Protein AF-A0A8T1A333-F1 (afdb_monomer_lite)

Organism: NCBI:txid29920

pLDDT: mean 91.24, std 9.47, range [53.78, 97.94]

Sequence (67 aa):
MQQLIMEEQQRALIQQAISKITALARDKCSASKPDSELSSKEKDCIKNVTLAYLDTSMFVVHRLNKS

Secondary structure (DSSP, 8-state):
-HHHHHHHHHHHHHHHHHHHHHHHHHHHH--S---SS--HHHHHHHHHHHHHHHHHHHHHHHHHHT-

InterPro domains:
  IPR004217 Tim10-like [PF02953] (3-65)
  IPR035427 Tim10-like domain superfamily [G3DSA:1.10.287.810] (1-67)
  IPR035427 Tim10-like domain superfamily [SSF144122] (11-65)

Radius of gyration: 15.89 Å; chains: 1; bounding box: 36×27×45 Å

Foldseek 3Di:
DVVVVVVVVVVVVVVVVVVVLVVVLCVPQPDPDPDVDDDPSSVVSSVVSSVVVVVVVVVVVVVVVVD

Structure (mmCIF, N/CA/C/O backbone):
data_AF-A0A8T1A333-F1
#
_entry.id   AF-A0A8T1A333-F1
#
loop_
_atom_site.group_PDB
_atom_site.id
_atom_site.type_symbol
_atom_site.label_atom_id
_atom_site.label_alt_id
_atom_site.label_comp_id
_atom_site.label_asym_id
_atom_site.label_entity_id
_atom_site.label_seq_id
_atom_site.pdbx_PDB_ins_code
_atom_site.Cartn_x
_atom_site.Cartn_y
_atom_site.Cartn_z
_atom_site.occupancy
_atom_site.B_iso_or_equiv
_atom_site.auth_seq_id
_atom_site.auth_comp_id
_atom_site.auth_asym_id
_atom_site.auth_atom_id
_atom_site.pdbx_PDB_model_num
ATOM 1 N N . MET A 1 1 ? -1.207 -8.769 31.478 1.00 78.94 1 MET A N 1
ATOM 2 C CA . MET A 1 1 ? -1.898 -9.606 30.467 1.00 78.94 1 MET A CA 1
ATOM 3 C C . MET A 1 1 ? -2.684 -8.783 29.453 1.00 78.94 1 MET A C 1
ATOM 5 O O . MET A 1 1 ? -2.389 -8.920 28.280 1.00 78.94 1 MET A O 1
ATOM 9 N N . GLN A 1 2 ? -3.628 -7.918 29.852 1.00 88.00 2 GLN A N 1
ATOM 10 C CA . GLN A 1 2 ? -4.441 -7.148 28.888 1.00 88.00 2 GLN A CA 1
ATOM 11 C C . GLN A 1 2 ? -3.613 -6.271 27.929 1.00 88.00 2 GLN A C 1
ATOM 13 O O . GLN A 1 2 ? -3.892 -6.259 26.738 1.00 88.00 2 GLN A O 1
ATOM 18 N N . GLN A 1 3 ? -2.560 -5.605 28.417 1.00 90.00 3 GLN A N 1
ATOM 19 C CA . GLN 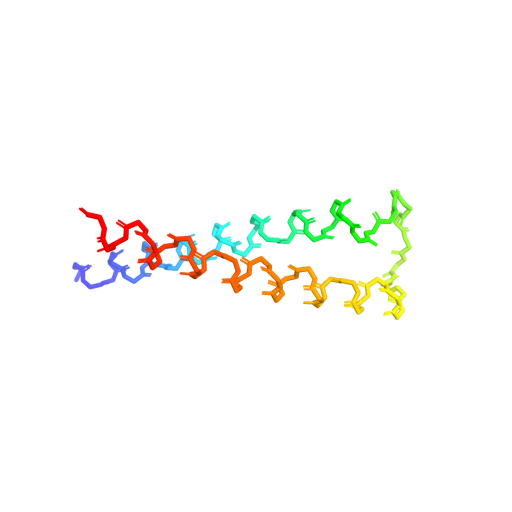A 1 3 ? -1.658 -4.806 27.572 1.00 90.00 3 GLN A CA 1
ATOM 20 C C . GLN A 1 3 ? -0.950 -5.641 26.496 1.00 90.00 3 GLN A C 1
ATOM 22 O O . GLN A 1 3 ? -1.002 -5.278 25.330 1.00 90.00 3 GLN A O 1
ATOM 27 N N . LEU A 1 4 ? -0.403 -6.803 26.865 1.00 94.12 4 LEU A N 1
ATOM 28 C CA . LEU A 1 4 ? 0.252 -7.718 25.919 1.00 94.12 4 LEU A CA 1
ATOM 29 C C . LEU A 1 4 ? -0.708 -8.198 24.819 1.00 94.12 4 LEU A C 1
ATOM 31 O O . LEU A 1 4 ? -0.326 -8.298 23.660 1.00 94.12 4 LEU A O 1
ATOM 35 N N . ILE A 1 5 ? -1.974 -8.467 25.167 1.00 94.62 5 ILE A N 1
ATOM 36 C CA . ILE A 1 5 ? -2.992 -8.865 24.182 1.00 94.62 5 ILE A CA 1
ATOM 37 C C . ILE A 1 5 ? -3.270 -7.719 23.199 1.00 94.62 5 ILE A C 1
ATOM 39 O O . ILE A 1 5 ? -3.373 -7.963 21.999 1.00 94.62 5 ILE A O 1
ATOM 43 N N . MET A 1 6 ? -3.373 -6.478 23.686 1.00 95.19 6 MET A N 1
ATOM 44 C CA . MET A 1 6 ? -3.584 -5.311 22.821 1.00 95.19 6 MET A CA 1
ATOM 45 C C . MET A 1 6 ? -2.392 -5.063 21.887 1.00 95.19 6 MET A C 1
ATOM 47 O O . MET A 1 6 ? -2.593 -4.777 20.708 1.00 95.19 6 MET A O 1
ATOM 51 N N . GLU A 1 7 ? -1.163 -5.214 22.384 1.00 95.25 7 GLU A N 1
ATOM 52 C CA . GLU A 1 7 ? 0.060 -5.067 21.583 1.00 95.25 7 GLU A CA 1
ATOM 53 C C . GLU A 1 7 ? 0.135 -6.105 20.456 1.00 95.25 7 GLU A C 1
ATOM 55 O O . GLU A 1 7 ? 0.382 -5.750 19.301 1.00 95.25 7 GLU A O 1
ATOM 60 N N . GLU A 1 8 ? -0.151 -7.376 20.751 1.00 95.19 8 GLU A N 1
ATOM 61 C CA . GLU A 1 8 ? -0.173 -8.437 19.736 1.00 95.19 8 GLU A CA 1
ATOM 62 C C . GLU A 1 8 ? -1.277 -8.220 18.693 1.00 95.19 8 GLU A C 1
ATOM 64 O O . GLU A 1 8 ? -1.048 -8.395 17.494 1.00 95.19 8 GLU A O 1
ATOM 69 N N . GLN A 1 9 ? -2.462 -7.764 19.112 1.00 94.81 9 GLN A N 1
ATOM 70 C CA . GLN A 1 9 ? -3.533 -7.399 18.181 1.00 94.81 9 GLN A CA 1
ATOM 71 C C . GLN A 1 9 ? -3.111 -6.254 17.255 1.00 94.81 9 GLN A C 1
ATOM 73 O O . GLN A 1 9 ? -3.305 -6.337 16.040 1.00 94.81 9 GLN A O 1
ATOM 78 N N . GLN A 1 10 ? -2.487 -5.205 17.797 1.00 95.69 10 GLN A N 1
ATOM 79 C CA . GLN A 1 10 ? -1.977 -4.094 16.995 1.00 95.69 10 GLN A CA 1
ATOM 80 C C . GLN A 1 10 ? -0.907 -4.570 16.006 1.00 95.69 10 GLN A C 1
ATOM 82 O O . GLN A 1 10 ? -0.930 -4.189 14.832 1.00 95.69 10 GLN A O 1
ATOM 87 N N . ARG A 1 11 ? 0.001 -5.447 16.447 1.00 95.81 11 ARG A N 1
ATOM 88 C CA . ARG A 1 11 ? 1.027 -6.048 15.592 1.00 95.81 11 ARG A CA 1
ATOM 89 C C . ARG A 1 11 ? 0.402 -6.843 14.450 1.00 95.81 11 ARG A C 1
ATOM 91 O O . ARG A 1 11 ? 0.811 -6.665 13.303 1.00 95.81 11 ARG A O 1
ATOM 98 N N . ALA A 1 12 ? -0.608 -7.663 14.734 1.00 97.12 12 ALA A N 1
ATOM 99 C CA . ALA A 1 12 ? -1.323 -8.437 13.725 1.00 97.12 12 ALA A CA 1
ATOM 100 C C . ALA A 1 12 ? -2.002 -7.537 12.676 1.00 97.12 12 ALA A C 1
ATOM 102 O O . ALA A 1 12 ? -1.873 -7.792 11.477 1.00 97.12 12 ALA A O 1
ATOM 103 N N . LEU A 1 13 ? -2.646 -6.444 13.103 1.00 95.94 13 LEU A N 1
ATOM 104 C CA . LEU A 1 13 ? -3.261 -5.468 12.195 1.00 95.94 13 LEU A CA 1
ATOM 105 C C . LEU A 1 13 ? -2.226 -4.797 11.279 1.00 95.94 13 LEU A C 1
ATOM 107 O O . LEU A 1 13 ? -2.456 -4.665 10.075 1.00 95.94 13 LEU A O 1
ATOM 111 N N . ILE A 1 14 ? -1.061 -4.425 11.819 1.00 95.69 14 ILE A N 1
ATOM 112 C CA . ILE A 1 14 ? 0.043 -3.860 11.029 1.00 95.69 14 ILE A CA 1
ATOM 113 C C . ILE A 1 14 ? 0.547 -4.883 10.002 1.00 95.69 14 ILE A C 1
ATOM 115 O O . ILE A 1 14 ? 0.712 -4.543 8.832 1.00 95.69 14 ILE A O 1
ATOM 119 N N . GLN A 1 15 ? 0.748 -6.143 10.400 1.00 97.25 15 GLN A N 1
ATOM 120 C CA . GLN A 1 15 ? 1.190 -7.202 9.483 1.00 97.25 15 GLN A CA 1
ATOM 121 C C . GLN A 1 15 ? 0.173 -7.471 8.368 1.00 97.25 15 GLN A C 1
ATOM 123 O O . GLN A 1 15 ? 0.555 -7.691 7.215 1.00 97.25 15 GLN A O 1
ATOM 128 N N . GLN A 1 16 ? -1.122 -7.400 8.679 1.00 96.81 16 GLN A N 1
ATOM 129 C CA . GLN A 1 16 ? -2.181 -7.521 7.682 1.00 96.81 16 GLN A CA 1
ATOM 130 C C . GLN A 1 16 ? -2.151 -6.352 6.687 1.00 96.81 16 GLN A C 1
ATOM 132 O O . GLN A 1 16 ? -2.268 -6.567 5.478 1.00 96.81 16 GLN A O 1
ATOM 137 N N . ALA A 1 17 ? -1.949 -5.123 7.172 1.00 95.06 17 ALA A N 1
ATOM 138 C CA . ALA A 1 17 ? -1.821 -3.942 6.322 1.00 95.06 17 ALA A CA 1
ATOM 139 C C . ALA A 1 17 ? -0.587 -4.018 5.407 1.00 95.06 17 ALA A C 1
ATOM 141 O O . ALA A 1 17 ? -0.711 -3.774 4.205 1.00 95.06 17 ALA A O 1
ATOM 142 N N . ILE A 1 18 ? 0.570 -4.423 5.949 1.00 96.38 18 ILE A N 1
ATOM 143 C CA . ILE A 1 18 ? 1.801 -4.660 5.179 1.00 96.38 18 ILE A CA 1
ATOM 144 C C . ILE A 1 18 ? 1.529 -5.690 4.085 1.00 96.38 18 ILE A C 1
ATOM 146 O O . ILE A 1 18 ? 1.741 -5.401 2.912 1.00 96.38 18 ILE A O 1
ATOM 150 N N . SER A 1 19 ? 0.982 -6.852 4.450 1.00 96.88 19 SER A N 1
ATOM 151 C CA . SER A 1 19 ? 0.699 -7.936 3.503 1.00 96.88 19 SER A CA 1
ATOM 152 C C . SER A 1 19 ? -0.210 -7.479 2.355 1.00 96.88 19 SER A C 1
AT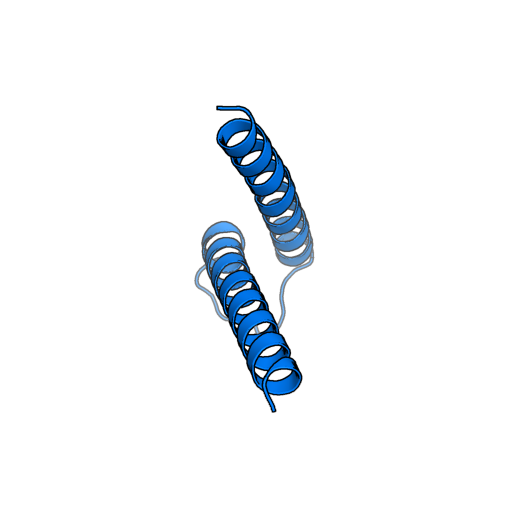OM 154 O O . SER A 1 19 ? 0.055 -7.783 1.190 1.00 96.88 19 SER A O 1
ATOM 156 N N . LYS A 1 20 ? -1.253 -6.696 2.667 1.00 96.12 20 LYS A N 1
ATOM 157 C CA . LYS A 1 20 ? -2.190 -6.153 1.674 1.00 96.12 20 LYS A CA 1
ATOM 158 C C . LYS A 1 20 ? -1.517 -5.167 0.716 1.00 96.12 20 LYS A C 1
ATOM 160 O O . LYS A 1 20 ? -1.715 -5.265 -0.494 1.00 96.12 20 LYS A O 1
ATOM 165 N N . ILE A 1 21 ? -0.724 -4.232 1.240 1.00 96.06 21 ILE A N 1
ATOM 166 C CA . ILE A 1 21 ? 0.007 -3.253 0.423 1.00 96.06 21 ILE A CA 1
ATOM 167 C C . ILE A 1 21 ? 1.057 -3.951 -0.440 1.00 96.06 21 ILE A C 1
ATOM 169 O O . ILE A 1 21 ? 1.176 -3.634 -1.619 1.00 96.06 21 ILE A O 1
ATOM 173 N N . THR A 1 22 ? 1.779 -4.931 0.108 1.00 95.00 22 TH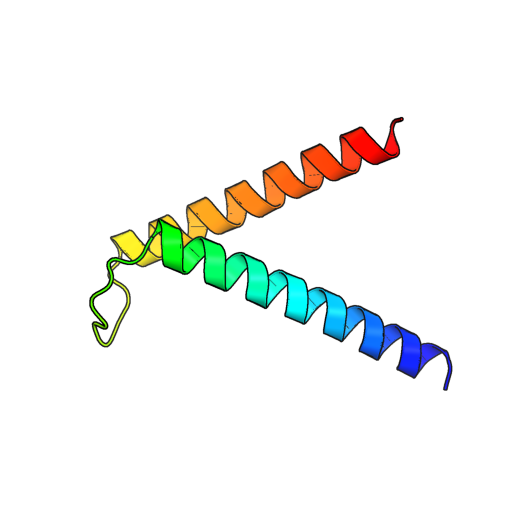R A N 1
ATOM 174 C CA . THR A 1 22 ? 2.777 -5.703 -0.637 1.00 95.00 22 THR A CA 1
ATOM 175 C C . THR A 1 22 ? 2.156 -6.445 -1.815 1.00 95.00 22 THR A C 1
ATOM 177 O O . THR A 1 22 ? 2.718 -6.392 -2.906 1.00 95.00 22 THR A O 1
ATOM 180 N N . ALA A 1 23 ? 1.008 -7.106 -1.626 1.00 94.19 23 ALA A N 1
ATOM 181 C CA . ALA A 1 23 ? 0.302 -7.779 -2.718 1.00 94.19 23 ALA A CA 1
ATOM 182 C C . ALA A 1 23 ? -0.097 -6.783 -3.819 1.00 94.19 23 ALA A C 1
ATOM 184 O O . ALA A 1 23 ? 0.277 -6.956 -4.974 1.00 94.19 23 ALA A O 1
ATOM 185 N N . LEU A 1 24 ? -0.740 -5.675 -3.437 1.00 95.06 24 LEU A N 1
ATOM 186 C CA . LEU A 1 24 ? -1.174 -4.635 -4.373 1.00 95.06 24 LEU A CA 1
ATOM 187 C C . LEU A 1 24 ? -0.004 -3.986 -5.129 1.00 95.06 24 LEU A C 1
ATOM 189 O O . LEU A 1 24 ? -0.114 -3.720 -6.326 1.00 95.06 24 LEU A O 1
ATOM 193 N N . ALA A 1 25 ? 1.107 -3.711 -4.444 1.00 94.56 25 ALA A N 1
ATOM 194 C CA . ALA A 1 25 ? 2.297 -3.144 -5.062 1.00 94.56 25 ALA A CA 1
ATOM 195 C C . ALA A 1 25 ? 2.936 -4.137 -6.037 1.00 94.56 25 ALA A C 1
ATOM 197 O O . ALA A 1 25 ? 3.328 -3.734 -7.129 1.00 94.56 25 ALA A O 1
ATOM 198 N N . ARG A 1 26 ? 2.987 -5.431 -5.688 1.00 90.50 26 ARG A N 1
ATOM 199 C CA . ARG A 1 26 ? 3.471 -6.468 -6.607 1.00 90.50 26 ARG A CA 1
ATOM 200 C C . ARG A 1 26 ? 2.619 -6.538 -7.868 1.00 90.50 26 ARG A C 1
ATOM 202 O O . ARG A 1 26 ? 3.177 -6.430 -8.953 1.00 90.50 26 ARG A O 1
ATOM 209 N N . ASP A 1 27 ? 1.301 -6.633 -7.715 1.00 91.94 27 ASP A N 1
ATOM 210 C CA . ASP A 1 27 ? 0.363 -6.771 -8.835 1.00 91.94 27 ASP A CA 1
ATOM 211 C C . ASP A 1 27 ? 0.403 -5.567 -9.788 1.00 91.94 27 ASP A C 1
ATOM 213 O O . ASP A 1 27 ? 0.203 -5.711 -10.993 1.00 91.94 27 ASP A O 1
ATOM 217 N N . LYS A 1 28 ? 0.657 -4.362 -9.260 1.00 93.56 28 LYS A N 1
ATOM 218 C CA . LYS A 1 28 ? 0.725 -3.131 -10.063 1.00 93.56 28 LYS A CA 1
ATOM 219 C C . LYS A 1 28 ? 2.084 -2.877 -10.704 1.00 93.56 28 LYS A C 1
ATOM 221 O O . LYS A 1 28 ? 2.126 -2.246 -11.757 1.00 93.56 28 LYS A O 1
ATOM 226 N N . CYS A 1 29 ? 3.172 -3.267 -10.045 1.00 92.88 29 CYS A N 1
ATOM 227 C CA . CYS A 1 29 ? 4.509 -2.802 -10.410 1.00 92.88 29 CYS A CA 1
ATOM 228 C C . CYS A 1 29 ? 5.408 -3.864 -11.019 1.00 92.88 29 CYS A C 1
ATOM 230 O O . CYS A 1 29 ? 6.312 -3.495 -11.764 1.00 92.88 29 CYS A O 1
ATOM 232 N N . SER A 1 30 ? 5.200 -5.141 -10.706 1.00 81.69 30 SER A N 1
ATOM 233 C CA . SER A 1 30 ? 6.060 -6.210 -11.201 1.00 81.69 30 SER A CA 1
ATOM 234 C C . SER A 1 30 ? 5.355 -6.981 -12.310 1.00 81.69 30 SER A C 1
ATOM 236 O O . SER A 1 30 ? 4.194 -7.372 -12.184 1.00 81.69 30 SER A O 1
ATOM 238 N N . ALA A 1 31 ? 6.059 -7.186 -13.422 1.00 66.81 31 ALA A N 1
ATOM 239 C CA . ALA A 1 31 ? 5.618 -8.124 -14.443 1.00 66.81 31 ALA A CA 1
ATOM 240 C C . ALA A 1 31 ? 5.789 -9.551 -13.906 1.00 66.81 31 ALA A C 1
ATOM 242 O O . ALA A 1 31 ? 6.678 -9.813 -13.106 1.00 66.81 31 ALA A O 1
ATOM 243 N N . SER A 1 32 ? 4.991 -10.502 -14.390 1.00 64.50 32 SER A N 1
ATOM 244 C CA . SER A 1 32 ? 4.935 -11.901 -13.931 1.00 64.50 32 SER A CA 1
ATOM 245 C C . SER A 1 32 ? 6.248 -12.705 -14.032 1.00 64.50 32 SER A C 1
ATOM 247 O O . SER A 1 32 ? 6.226 -13.9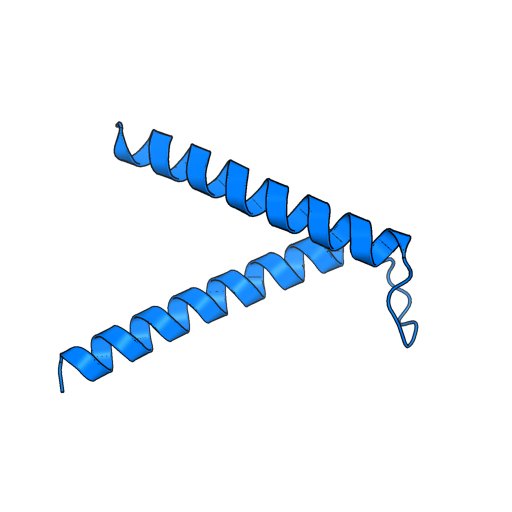21 -13.847 1.00 64.50 32 SER A O 1
ATOM 249 N N . LYS A 1 33 ? 7.377 -12.078 -14.382 1.00 66.69 33 LYS A N 1
ATOM 250 C CA . LYS A 1 33 ? 8.682 -12.721 -14.497 1.00 66.69 33 LYS A CA 1
ATOM 251 C C . LYS A 1 33 ? 9.423 -12.630 -13.162 1.00 66.69 33 LYS A C 1
ATOM 253 O O . LYS A 1 33 ? 9.759 -11.526 -12.744 1.00 66.69 33 LYS A O 1
ATOM 258 N N . PRO A 1 34 ? 9.708 -13.769 -12.514 1.00 66.50 34 PRO A N 1
ATOM 259 C CA . PRO A 1 34 ? 10.545 -13.802 -11.330 1.00 66.50 34 PRO A CA 1
ATOM 260 C C . PRO A 1 34 ? 11.998 -13.607 -11.766 1.00 66.50 34 PRO A C 1
ATOM 262 O O . PRO A 1 34 ? 12.711 -14.575 -12.017 1.00 66.50 34 PRO A O 1
ATOM 265 N N . ASP A 1 35 ? 12.418 -12.356 -11.926 1.00 69.00 35 ASP A N 1
ATOM 266 C CA . ASP A 1 35 ? 13.843 -12.045 -11.908 1.00 69.00 35 ASP A CA 1
ATOM 267 C C . ASP A 1 35 ? 14.337 -12.092 -10.452 1.00 69.00 35 ASP A C 1
ATOM 269 O O . ASP A 1 35 ? 13.555 -11.899 -9.514 1.00 69.00 35 ASP A O 1
ATOM 273 N N . SER A 1 36 ? 15.617 -12.393 -10.234 1.00 79.75 36 SER A N 1
ATOM 274 C CA . SER A 1 36 ? 16.169 -12.544 -8.878 1.00 79.75 36 SER A CA 1
ATOM 275 C C . SER A 1 36 ? 16.184 -11.233 -8.089 1.00 79.75 36 SER A C 1
ATOM 277 O O . SER A 1 36 ? 16.292 -11.251 -6.863 1.00 79.75 36 SER A O 1
ATOM 279 N N . GLU A 1 37 ? 16.064 -10.096 -8.779 1.00 86.12 37 GLU A N 1
ATOM 280 C CA . GLU A 1 37 ? 16.070 -8.764 -8.190 1.00 86.12 37 GLU A CA 1
ATOM 281 C C . GLU A 1 37 ? 15.062 -7.834 -8.869 1.00 86.12 37 GLU A C 1
ATOM 283 O O . GLU A 1 37 ? 14.801 -7.924 -10.065 1.00 86.12 37 GLU A O 1
ATOM 288 N N . LEU A 1 38 ? 14.539 -6.876 -8.102 1.00 88.00 38 LEU A N 1
ATOM 289 C CA . LEU A 1 38 ? 13.713 -5.801 -8.645 1.00 88.00 38 LEU A CA 1
ATOM 290 C C . LEU A 1 38 ? 14.581 -4.817 -9.435 1.00 88.00 38 LEU A C 1
ATOM 292 O O . LEU A 1 38 ? 15.558 -4.265 -8.906 1.00 88.00 38 LEU A O 1
ATOM 296 N N . SER A 1 39 ? 14.167 -4.513 -10.661 1.00 90.88 39 SER A N 1
ATOM 297 C CA . SER A 1 39 ? 14.752 -3.429 -11.447 1.00 90.88 39 SER A CA 1
ATOM 298 C C . SER A 1 39 ? 14.547 -2.070 -10.762 1.00 90.88 39 SER A C 1
ATOM 300 O O . SER A 1 39 ? 13.649 -1.887 -9.936 1.00 90.88 39 SER A O 1
ATOM 302 N N . SER A 1 40 ? 15.349 -1.063 -11.122 1.00 93.00 40 SER A N 1
ATOM 303 C CA . SER A 1 40 ? 15.196 0.297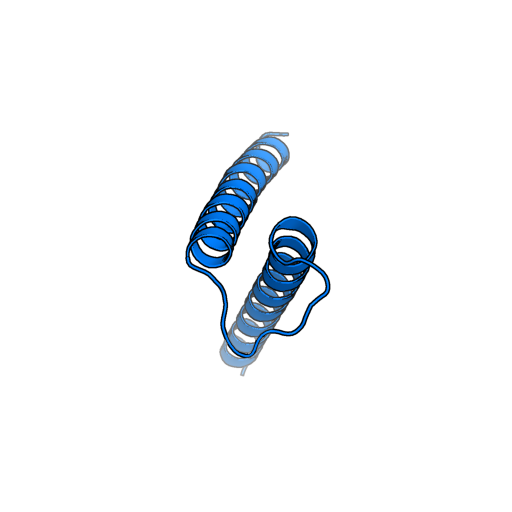 -10.573 1.00 93.00 40 SER A CA 1
ATOM 304 C C . SER A 1 40 ? 13.791 0.864 -10.806 1.00 93.00 40 SER A C 1
ATOM 306 O O . SER A 1 40 ? 13.215 1.472 -9.910 1.00 93.00 40 SER A O 1
ATOM 308 N N . LYS A 1 41 ? 13.197 0.584 -11.976 1.00 92.25 41 LYS A N 1
ATOM 309 C CA . LYS A 1 41 ? 11.829 1.008 -12.311 1.00 92.25 41 LYS A CA 1
ATOM 310 C C . LYS A 1 41 ? 10.783 0.341 -11.417 1.00 92.25 41 LYS A C 1
ATOM 312 O O . LYS A 1 41 ? 9.838 1.002 -10.997 1.00 92.25 41 LYS A O 1
ATOM 317 N N . GLU A 1 42 ? 10.948 -0.944 -11.107 1.00 92.56 42 GLU A N 1
ATOM 318 C CA . GLU A 1 42 ? 10.047 -1.660 -10.197 1.00 92.56 42 GLU A CA 1
ATOM 319 C C . GLU A 1 42 ? 10.164 -1.135 -8.766 1.00 92.56 42 GLU A C 1
ATOM 321 O O . GLU A 1 42 ? 9.143 -0.912 -8.118 1.00 92.56 42 GLU A O 1
ATOM 326 N N . LYS A 1 43 ? 11.387 -0.864 -8.291 1.00 93.75 43 LYS A N 1
ATOM 327 C CA . LYS A 1 43 ? 11.627 -0.251 -6.974 1.00 93.75 43 LYS A CA 1
ATOM 328 C C . LYS A 1 43 ? 10.929 1.109 -6.855 1.00 93.75 43 LYS A C 1
ATOM 330 O O . LYS A 1 43 ? 10.211 1.343 -5.880 1.00 93.75 43 LYS A O 1
ATOM 335 N N . ASP A 1 44 ? 11.078 1.969 -7.862 1.00 96.88 44 ASP A N 1
ATOM 336 C CA . ASP A 1 44 ? 10.429 3.284 -7.894 1.00 96.88 44 ASP A CA 1
ATOM 337 C C . ASP A 1 44 ? 8.901 3.173 -7.982 1.00 96.88 44 ASP A C 1
ATOM 339 O O . ASP A 1 44 ? 8.184 3.885 -7.275 1.00 96.88 44 ASP A O 1
ATOM 343 N N . CYS A 1 45 ? 8.382 2.247 -8.794 1.00 96.31 45 CYS A N 1
ATOM 344 C CA . CYS A 1 45 ? 6.946 1.993 -8.866 1.00 96.31 45 CYS A CA 1
ATOM 345 C C . CYS A 1 45 ? 6.390 1.541 -7.511 1.00 96.3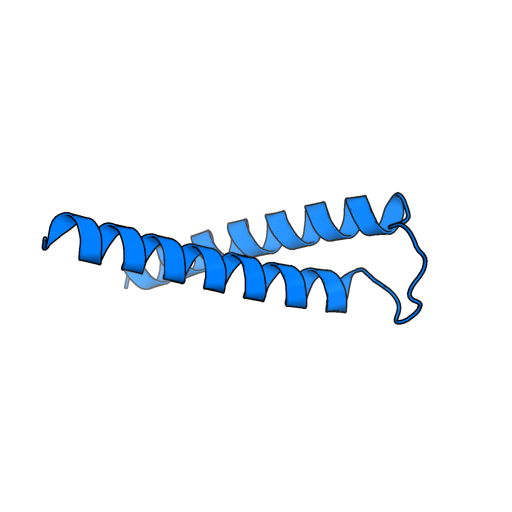1 45 CYS A C 1
ATOM 347 O O . CYS A 1 45 ? 5.413 2.119 -7.035 1.00 96.31 45 CYS A O 1
ATOM 349 N N . ILE A 1 46 ? 7.024 0.557 -6.861 1.00 95.62 46 ILE A N 1
ATOM 350 C CA . ILE A 1 46 ? 6.588 0.034 -5.558 1.00 95.62 46 ILE A CA 1
ATOM 351 C C . ILE A 1 46 ? 6.556 1.156 -4.522 1.00 95.62 46 ILE A C 1
ATOM 353 O O . ILE A 1 46 ? 5.571 1.282 -3.791 1.00 95.62 46 ILE A O 1
ATOM 357 N N . LYS A 1 47 ? 7.591 2.006 -4.489 1.00 97.19 47 LYS A N 1
ATOM 358 C CA . LYS A 1 47 ? 7.637 3.189 -3.621 1.00 97.19 47 LYS A CA 1
ATOM 359 C C . LYS A 1 47 ? 6.443 4.111 -3.879 1.00 97.19 47 LYS A C 1
ATOM 361 O O . LYS A 1 47 ? 5.717 4.438 -2.942 1.00 97.19 47 LYS A O 1
ATOM 366 N N . ASN A 1 48 ? 6.211 4.496 -5.132 1.00 97.94 48 ASN A N 1
ATOM 367 C CA . ASN A 1 48 ? 5.154 5.442 -5.491 1.00 97.94 48 ASN A CA 1
ATOM 368 C C . ASN A 1 48 ? 3.749 4.883 -5.222 1.00 97.94 48 ASN A C 1
ATOM 370 O O . ASN A 1 48 ? 2.903 5.586 -4.674 1.00 97.94 48 ASN A O 1
ATOM 374 N N . VAL A 1 49 ? 3.502 3.611 -5.551 1.00 97.31 49 VAL A N 1
ATOM 375 C CA . VAL A 1 49 ? 2.220 2.938 -5.290 1.00 97.31 49 VAL A CA 1
ATOM 376 C C . VAL A 1 49 ? 1.956 2.812 -3.792 1.00 97.31 49 VAL A C 1
ATOM 378 O O . VAL A 1 49 ? 0.835 3.056 -3.347 1.00 97.31 49 VAL A O 1
ATOM 381 N N . THR A 1 50 ? 2.979 2.471 -3.009 1.00 97.50 50 THR A N 1
ATOM 382 C CA . THR A 1 50 ? 2.860 2.360 -1.550 1.00 97.50 50 THR A CA 1
ATOM 383 C C . THR A 1 50 ? 2.512 3.706 -0.918 1.00 97.50 50 THR A C 1
ATOM 385 O O . THR A 1 50 ? 1.567 3.779 -0.134 1.00 97.50 50 THR A O 1
ATOM 388 N N . LEU A 1 51 ? 3.218 4.779 -1.297 1.00 97.56 51 LEU A N 1
ATOM 389 C CA . LEU A 1 51 ? 2.936 6.134 -0.810 1.00 97.56 51 LEU A CA 1
ATOM 390 C C . LEU A 1 51 ? 1.518 6.580 -1.190 1.00 97.56 51 LEU A C 1
ATOM 392 O O . LEU A 1 51 ? 0.741 6.958 -0.318 1.00 97.56 51 LEU A O 1
ATOM 396 N N . ALA A 1 52 ? 1.136 6.422 -2.461 1.00 97.38 52 ALA A N 1
ATOM 397 C CA . ALA A 1 52 ? -0.196 6.788 -2.933 1.00 97.38 52 ALA A CA 1
ATOM 398 C C . ALA A 1 52 ? -1.317 6.017 -2.211 1.00 97.38 52 ALA A C 1
ATOM 400 O O . ALA A 1 52 ? -2.366 6.591 -1.904 1.00 97.38 52 ALA A O 1
ATOM 401 N N . TYR A 1 53 ? -1.110 4.727 -1.917 1.00 96.88 53 TYR A N 1
ATOM 402 C CA . TYR A 1 53 ? -2.067 3.929 -1.149 1.00 96.88 53 TYR A CA 1
ATOM 403 C C . TYR A 1 53 ? -2.231 4.465 0.275 1.00 96.88 53 TYR A C 1
ATOM 405 O O . TYR A 1 53 ? -3.363 4.593 0.744 1.00 96.88 53 TYR A O 1
ATOM 413 N N . LEU A 1 54 ? -1.128 4.777 0.963 1.00 96.38 54 LEU A N 1
ATOM 414 C CA . LEU A 1 54 ? -1.161 5.305 2.328 1.00 96.38 54 LEU A CA 1
ATOM 415 C C . LEU A 1 54 ? -1.849 6.673 2.377 1.00 96.38 54 LEU A C 1
ATOM 417 O O . LEU A 1 54 ? -2.770 6.852 3.175 1.00 96.38 54 LEU A O 1
ATOM 421 N N . ASP A 1 55 ? -1.478 7.588 1.482 1.00 96.75 55 ASP A N 1
ATOM 422 C CA . ASP A 1 55 ? -2.062 8.931 1.399 1.00 96.75 55 ASP A CA 1
ATOM 423 C C . ASP A 1 55 ? -3.570 8.874 1.140 1.00 96.75 55 ASP A C 1
ATOM 425 O O . ASP A 1 55 ? -4.369 9.494 1.848 1.00 96.75 55 ASP A O 1
ATOM 429 N N . THR A 1 56 ? -3.983 8.054 0.171 1.00 96.25 56 THR A N 1
ATOM 430 C CA . THR A 1 56 ? -5.403 7.876 -0.160 1.00 96.25 56 THR A CA 1
ATOM 431 C C . THR A 1 56 ? -6.160 7.206 0.986 1.00 96.25 56 THR A C 1
ATOM 433 O O . THR A 1 56 ? -7.276 7.609 1.307 1.00 96.25 56 THR A O 1
ATOM 436 N N . SER A 1 57 ? -5.560 6.210 1.645 1.00 95.56 57 SER A N 1
ATOM 437 C CA . SER A 1 57 ? -6.180 5.534 2.791 1.00 95.56 57 SER A CA 1
ATOM 438 C C . SER A 1 57 ? -6.409 6.503 3.951 1.00 95.56 57 SER A C 1
ATOM 440 O O . SER A 1 57 ? -7.497 6.512 4.525 1.00 95.56 57 SER A O 1
ATOM 442 N N . MET A 1 58 ? -5.431 7.362 4.261 1.00 95.06 58 MET A N 1
ATOM 443 C CA . MET A 1 58 ? -5.573 8.406 5.283 1.00 95.06 58 MET A CA 1
ATOM 444 C C . MET A 1 58 ? -6.669 9.408 4.918 1.00 95.06 58 MET A C 1
ATOM 446 O O . MET A 1 58 ? -7.496 9.746 5.765 1.00 95.06 58 MET A O 1
ATOM 450 N N . PHE A 1 59 ? -6.723 9.841 3.655 1.00 96.12 59 PHE A N 1
ATOM 451 C CA . PHE A 1 59 ? -7.784 10.722 3.168 1.00 96.12 59 PHE A CA 1
ATOM 452 C C . PHE A 1 59 ? -9.179 10.101 3.348 1.00 96.12 59 PHE A C 1
ATOM 454 O O . PHE A 1 59 ? -10.083 10.752 3.876 1.00 96.12 59 PHE A O 1
ATOM 461 N N . VAL A 1 60 ? -9.351 8.833 2.958 1.00 96.31 60 VAL A N 1
ATOM 462 C CA . VAL A 1 60 ? -10.626 8.112 3.091 1.00 96.31 60 VAL A CA 1
ATOM 463 C C . VAL A 1 60 ? -11.023 7.969 4.559 1.00 96.31 60 VAL A C 1
ATOM 465 O O . VAL A 1 60 ? -12.152 8.303 4.910 1.00 96.31 60 VAL A O 1
ATOM 468 N N . VAL A 1 61 ? -10.106 7.542 5.432 1.00 96.00 61 VAL A N 1
ATOM 469 C CA . VAL A 1 61 ? -10.369 7.415 6.877 1.00 96.00 61 VAL A CA 1
ATOM 470 C C . VAL A 1 61 ? -10.772 8.758 7.482 1.00 96.00 61 VAL A C 1
ATOM 472 O O . VAL A 1 61 ? -11.764 8.835 8.203 1.00 96.00 61 VAL A O 1
ATOM 475 N N . HIS A 1 62 ? -10.060 9.837 7.146 1.00 95.19 62 HIS A N 1
ATOM 476 C CA . HIS A 1 62 ? -10.401 11.181 7.617 1.00 95.19 62 HIS A CA 1
ATOM 477 C C . HIS A 1 62 ? -11.796 11.613 7.173 1.00 95.19 62 HIS A C 1
ATOM 479 O O . HIS A 1 62 ? -12.516 12.265 7.928 1.00 95.19 62 HIS A O 1
ATOM 485 N N . ARG A 1 63 ? -12.203 11.248 5.952 1.00 95.38 63 ARG A N 1
ATOM 486 C CA . ARG A 1 63 ? -13.547 11.550 5.457 1.00 95.38 63 ARG A CA 1
ATOM 487 C C . ARG A 1 63 ? -14.623 10.745 6.185 1.00 95.38 63 ARG A C 1
ATOM 489 O O . ARG A 1 63 ? -15.658 11.318 6.517 1.00 95.38 63 ARG A O 1
ATOM 496 N N . LEU A 1 64 ? -14.377 9.461 6.441 1.00 95.94 64 LEU A N 1
ATOM 497 C CA . LEU A 1 64 ? -15.308 8.586 7.158 1.00 95.94 64 LEU A CA 1
ATOM 498 C C . LEU A 1 64 ? -15.493 9.024 8.616 1.00 95.94 64 LEU A C 1
ATOM 500 O O . LEU A 1 64 ? -16.620 9.074 9.085 1.00 95.94 64 LEU A O 1
ATOM 504 N N . ASN A 1 65 ? -14.418 9.432 9.295 1.00 93.12 65 ASN A N 1
ATOM 505 C CA . ASN A 1 65 ? -14.473 9.897 10.688 1.00 93.12 65 ASN A CA 1
ATOM 506 C C . ASN A 1 65 ? -15.105 11.292 10.860 1.00 93.12 65 ASN A C 1
ATOM 508 O O . ASN A 1 65 ? -15.376 11.706 11.983 1.00 93.12 65 ASN A O 1
ATOM 512 N N . LYS A 1 66 ? -15.282 12.048 9.768 1.00 80.56 66 LYS A N 1
ATOM 513 C CA . LYS A 1 66 ? -15.973 13.349 9.752 1.00 80.56 66 LYS A CA 1
ATOM 514 C C . LYS A 1 66 ? -17.476 13.243 9.452 1.00 80.56 66 LYS A C 1
ATOM 516 O O . LYS A 1 66 ? -18.122 14.286 9.353 1.00 80.56 66 LYS A O 1
ATOM 521 N N . SER A 1 67 ? -17.988 12.034 9.225 1.00 53.78 67 SER A N 1
ATOM 522 C CA . SER A 1 67 ? -19.417 11.750 9.013 1.00 53.78 67 SER A CA 1
ATOM 523 C C . SER A 1 67 ? -20.073 11.348 10.328 1.00 53.78 67 SER A C 1
ATOM 525 O O . SER A 1 67 ? -21.282 11.625 10.461 1.00 53.78 67 SER A O 1
#